Protein AF-A0A9W4KVP6-F1 (afdb_monomer)

Solvent-accessible surface area (backbone atoms only — not comparable to full-atom values): 4955 Å² total; per-residue (Å²): 121,66,66,63,52,55,52,40,53,76,75,34,71,87,30,50,71,46,76,41,68,17,29,67,48,70,37,78,82,52,83,90,54,49,74,40,76,49,76,46,67,38,68,66,49,103,87,48,69,41,50,67,95,51,70,66,76,44,70,50,74,43,70,39,67,74,56,51,54,53,51,53,52,51,51,56,55,60,75,75,107

pLDDT: mean 79.93, std 10.0, range [53.72, 92.0]

Radius of gyration: 17.24 Å; Cα contacts (8 Å, |Δi|>4): 94; chains: 1; bounding box: 37×18×56 Å

Nearest PDB structures (foldseek):
  3t8j-assembly1_A  TM=8.129E-01  e=5.070E-02  Saccharolobus solfataricus P2
  3fz0-assembly1_D  TM=8.504E-01  e=1.285E-01  Trypanosoma brucei
  3fz0-assembly1_B  TM=8.495E-01  e=2.185E-01  Trypanosoma brucei
  3fz0-assembly1_C  TM=8.510E-01  e=2.667E-01  Trypanosoma brucei
  8oia-assembly1_D  TM=6.518E-01  e=5.182E-01  Trichomonas vaginalis

Sequence (81 aa):
MPDAVAMGVVLWDDIVLEDKFCYSYVCTTEEAPCGQVIINDGSKLAISDGFGSNHPNTTSVRPLTIRYSKIVIRIIGKLKS

Structure (mmCIF, N/CA/C/O backbone):
data_AF-A0A9W4KVP6-F1
#
_entry.id   AF-A0A9W4KVP6-F1
#
loop_
_atom_site.group_PDB
_atom_site.id
_atom_site.type_symbol
_atom_site.label_atom_id
_atom_site.label_alt_id
_atom_site.label_comp_id
_atom_site.label_asym_id
_atom_site.label_entity_id
_atom_site.label_seq_id
_atom_site.pdbx_PDB_ins_code
_atom_site.Cartn_x
_atom_site.Cartn_y
_atom_site.Cartn_z
_atom_site.occupancy
_atom_site.B_iso_or_equiv
_atom_site.auth_seq_id
_atom_site.auth_comp_id
_atom_site.auth_asym_id
_atom_site.auth_atom_id
_atom_site.pdbx_PDB_model_num
ATOM 1 N N . MET A 1 1 ? 0.110 5.345 14.641 1.00 72.00 1 MET A N 1
ATOM 2 C CA . MET A 1 1 ? 0.032 3.874 14.748 1.00 72.00 1 MET A CA 1
ATOM 3 C C . MET A 1 1 ? -0.557 3.335 13.449 1.00 72.00 1 MET A C 1
ATOM 5 O O . MET A 1 1 ? -1.775 3.295 13.337 1.00 72.00 1 MET A O 1
ATOM 9 N N . PRO A 1 2 ? 0.282 3.057 12.439 1.00 79.94 2 PRO A N 1
ATOM 10 C CA . PRO A 1 2 ? -0.161 2.592 11.121 1.00 79.94 2 PRO A CA 1
ATOM 11 C C . PRO A 1 2 ? -0.731 1.166 11.162 1.00 79.94 2 PRO A C 1
ATOM 13 O O . PRO A 1 2 ? -1.741 0.904 10.517 1.00 79.94 2 PRO A O 1
ATOM 16 N N . ASP A 1 3 ? -0.174 0.283 11.995 1.00 84.50 3 ASP A N 1
ATOM 17 C CA . ASP A 1 3 ? -0.591 -1.126 12.065 1.00 84.50 3 ASP A CA 1
ATOM 18 C C . ASP A 1 3 ? -2.035 -1.286 12.534 1.00 84.50 3 ASP A C 1
ATOM 20 O O . ASP A 1 3 ? -2.799 -2.075 11.994 1.00 84.50 3 ASP A O 1
ATOM 24 N N . ALA A 1 4 ? -2.458 -0.483 13.509 1.00 82.31 4 ALA A N 1
ATOM 25 C CA . ALA A 1 4 ? -3.837 -0.513 13.975 1.00 82.31 4 ALA A CA 1
ATOM 26 C C . ALA A 1 4 ? -4.823 0.055 12.945 1.00 82.31 4 ALA A C 1
ATOM 28 O O . ALA A 1 4 ? -5.968 -0.387 12.908 1.00 82.31 4 ALA A O 1
ATOM 29 N N . VAL A 1 5 ? -4.390 0.984 12.083 1.00 84.19 5 VAL A N 1
ATOM 30 C CA . VAL A 1 5 ? -5.204 1.435 10.943 1.00 84.19 5 VAL A CA 1
ATOM 31 C C . VAL A 1 5 ? -5.339 0.304 9.925 1.00 84.19 5 VAL A C 1
ATOM 33 O O . VAL A 1 5 ? -6.453 0.03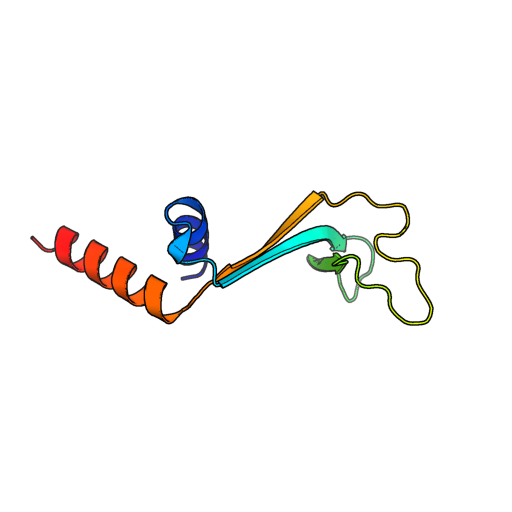6 9.488 1.00 84.19 5 VAL A O 1
ATOM 36 N N . ALA A 1 6 ? -4.247 -0.401 9.608 1.00 85.25 6 ALA A N 1
ATOM 37 C CA . ALA A 1 6 ? -4.271 -1.559 8.712 1.00 85.25 6 ALA A CA 1
ATOM 38 C C . ALA A 1 6 ? -5.174 -2.682 9.251 1.00 85.25 6 ALA A C 1
ATOM 40 O O . ALA A 1 6 ? -6.035 -3.180 8.532 1.00 85.25 6 ALA A O 1
ATOM 41 N N . MET A 1 7 ? -5.066 -3.008 10.542 1.00 87.06 7 MET A N 1
ATOM 42 C CA . MET A 1 7 ? -5.977 -3.944 11.208 1.00 87.06 7 MET A CA 1
ATOM 43 C C . MET A 1 7 ? -7.425 -3.451 11.188 1.00 87.06 7 MET A C 1
ATOM 45 O O . MET A 1 7 ? -8.344 -4.247 11.027 1.00 87.06 7 MET A O 1
ATOM 49 N N . GLY A 1 8 ? -7.640 -2.142 11.326 1.00 84.25 8 GLY A N 1
ATOM 50 C CA . GLY A 1 8 ? -8.965 -1.543 11.237 1.00 84.25 8 GLY A CA 1
ATOM 51 C C . GLY A 1 8 ? -9.609 -1.744 9.866 1.00 84.25 8 GLY A C 1
ATOM 52 O O . GLY A 1 8 ? -10.762 -2.154 9.808 1.00 84.25 8 GLY A O 1
ATOM 53 N N . VAL A 1 9 ? -8.853 -1.523 8.787 1.00 85.75 9 VAL A N 1
ATOM 54 C 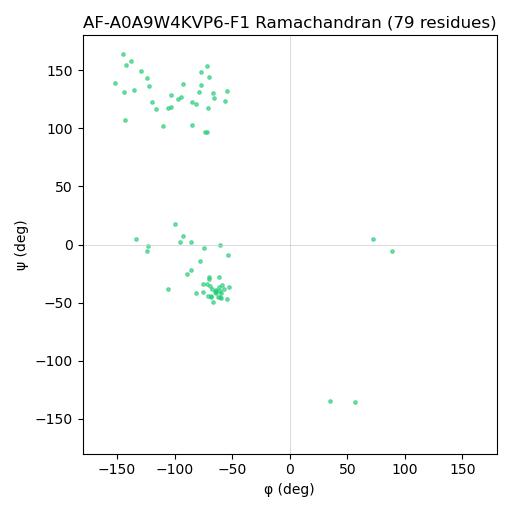CA . VAL A 1 9 ? -9.309 -1.754 7.405 1.00 85.75 9 VAL A CA 1
ATOM 55 C C . VAL A 1 9 ? -9.735 -3.210 7.180 1.00 85.75 9 VAL A C 1
ATOM 57 O O . VAL A 1 9 ? -10.690 -3.447 6.456 1.00 85.75 9 VAL A O 1
ATOM 60 N N . VAL A 1 10 ? -9.073 -4.178 7.821 1.00 85.81 10 VAL A N 1
ATOM 61 C CA . VAL A 1 10 ? -9.428 -5.608 7.713 1.00 85.81 10 VAL A CA 1
ATOM 62 C C . VAL A 1 10 ? -10.681 -5.967 8.520 1.00 85.81 10 VAL A C 1
ATOM 64 O O . VAL A 1 10 ? -11.426 -6.865 8.141 1.00 85.81 10 VAL A O 1
ATOM 67 N N . LEU A 1 11 ? -10.897 -5.314 9.663 1.00 86.56 11 LEU A N 1
ATOM 68 C CA . LEU A 1 11 ? -11.970 -5.662 10.600 1.00 86.56 11 LEU A CA 1
ATOM 69 C C . LEU A 1 11 ? -13.292 -4.938 10.319 1.00 86.56 11 LEU A C 1
ATOM 71 O O . LEU A 1 11 ? -14.346 -5.422 10.737 1.00 86.56 11 LEU A O 1
ATOM 75 N N . TRP A 1 12 ? -13.238 -3.769 9.681 1.00 85.81 12 TRP A N 1
ATOM 76 C CA . TRP A 1 12 ? -14.386 -2.884 9.514 1.00 85.81 12 TRP A CA 1
ATOM 77 C C . TRP A 1 12 ? -14.365 -2.190 8.147 1.00 85.81 12 TRP A C 1
ATOM 79 O O . TRP A 1 12 ? -13.619 -1.230 7.932 1.00 85.81 12 TRP A O 1
ATOM 89 N N . ASP A 1 13 ? -15.257 -2.623 7.255 1.00 82.06 13 ASP A N 1
ATOM 90 C CA . ASP A 1 13 ? -15.388 -2.069 5.899 1.00 82.06 13 ASP A CA 1
ATOM 91 C C . ASP A 1 13 ? -15.768 -0.575 5.898 1.00 82.06 13 ASP A C 1
ATOM 93 O O . ASP A 1 13 ? -15.394 0.174 5.000 1.00 82.06 13 ASP A O 1
ATOM 97 N N . ASP A 1 14 ? -16.462 -0.093 6.938 1.00 83.44 14 ASP A N 1
ATOM 98 C CA . ASP A 1 14 ? -16.921 1.300 7.054 1.00 83.44 14 ASP A CA 1
ATOM 99 C C . ASP A 1 14 ? -15.804 2.311 7.381 1.00 83.44 14 ASP A C 1
ATOM 101 O O . ASP A 1 14 ? -16.054 3.523 7.468 1.00 83.44 14 ASP A O 1
ATOM 105 N N . ILE A 1 15 ? -14.575 1.825 7.574 1.00 85.56 15 ILE A N 1
ATOM 106 C CA . ILE A 1 15 ? -13.377 2.653 7.728 1.00 85.56 15 ILE A CA 1
ATOM 107 C C . ILE A 1 15 ? -12.780 3.011 6.363 1.00 85.56 15 ILE A C 1
ATOM 109 O O . ILE A 1 15 ? -12.067 4.010 6.273 1.00 85.56 15 ILE A O 1
ATOM 113 N N . VAL A 1 16 ? -13.060 2.259 5.299 1.00 86.69 16 VAL A N 1
ATOM 114 C CA . VAL A 1 16 ? -12.509 2.524 3.963 1.00 86.69 16 VAL A CA 1
ATOM 115 C C . VAL A 1 16 ? -13.330 3.622 3.282 1.00 86.69 16 VAL A C 1
ATOM 117 O O . VAL A 1 16 ? -14.540 3.501 3.121 1.00 86.69 16 VAL A O 1
ATOM 120 N N . LEU A 1 17 ? -12.681 4.732 2.914 1.00 87.81 17 LEU A N 1
ATOM 121 C CA . LEU A 1 17 ? -13.317 5.808 2.143 1.00 87.81 17 LEU A CA 1
ATOM 122 C C . LEU A 1 17 ? -13.346 5.466 0.650 1.00 87.81 17 LEU A C 1
ATOM 124 O O . LEU A 1 17 ? -14.320 5.746 -0.040 1.00 87.81 17 LEU A O 1
ATOM 128 N N . GLU A 1 18 ? -12.236 4.919 0.167 1.00 87.50 18 GLU A N 1
ATOM 129 C CA . GLU A 1 18 ? -11.999 4.581 -1.229 1.00 87.50 18 GLU A CA 1
ATOM 130 C C . GLU A 1 18 ? -11.018 3.412 -1.276 1.00 87.50 18 GLU A C 1
ATOM 132 O O . GLU A 1 18 ? -10.028 3.395 -0.533 1.00 87.50 18 GLU A O 1
ATOM 137 N N . ASP A 1 19 ? -11.275 2.464 -2.162 1.00 90.12 19 ASP A N 1
ATOM 138 C CA . ASP A 1 19 ? -10.352 1.409 -2.532 1.00 90.12 19 ASP A CA 1
ATOM 139 C C . ASP A 1 19 ? -10.218 1.324 -4.055 1.00 90.12 19 ASP A C 1
ATOM 141 O O . ASP A 1 19 ? -11.125 1.669 -4.815 1.00 90.12 19 ASP A O 1
ATOM 145 N N . LYS A 1 20 ? -9.040 0.910 -4.518 1.00 88.81 20 LYS A N 1
ATOM 146 C CA . LYS A 1 20 ? -8.752 0.786 -5.945 1.00 88.81 20 LYS A CA 1
ATOM 147 C C . LYS A 1 20 ? -7.865 -0.417 -6.202 1.00 88.81 20 LYS A C 1
ATOM 149 O O . LYS A 1 20 ? -6.828 -0.575 -5.562 1.00 88.81 20 LYS A O 1
ATOM 154 N N . PHE A 1 21 ? -8.243 -1.241 -7.175 1.00 89.69 21 PHE A N 1
ATOM 155 C CA . PHE A 1 21 ? -7.364 -2.290 -7.682 1.00 89.69 21 PHE A CA 1
ATOM 156 C C . PHE A 1 21 ? -6.170 -1.654 -8.385 1.00 89.69 21 PHE A C 1
ATOM 158 O O . PHE A 1 21 ? -6.333 -0.750 -9.204 1.00 89.69 21 PHE A O 1
ATOM 165 N N . CYS A 1 22 ? -4.967 -2.091 -8.036 1.00 88.69 22 CYS A N 1
ATOM 166 C CA . CYS A 1 22 ? -3.721 -1.543 -8.550 1.00 88.69 22 CYS A CA 1
ATOM 167 C C . CYS A 1 22 ? -2.738 -2.666 -8.881 1.00 88.69 22 CYS A C 1
ATOM 169 O O . CYS A 1 22 ? -2.792 -3.762 -8.319 1.00 88.69 22 CYS A O 1
ATOM 171 N N . TYR A 1 23 ? -1.780 -2.365 -9.747 1.00 89.31 23 TYR A N 1
ATOM 172 C CA . TYR A 1 23 ? -0.537 -3.110 -9.820 1.00 89.31 23 TYR A CA 1
ATOM 173 C C . TYR A 1 23 ? 0.501 -2.394 -8.961 1.00 89.31 23 TYR A C 1
ATOM 175 O O . TYR A 1 23 ? 0.730 -1.196 -9.125 1.00 89.31 23 TYR A O 1
ATOM 183 N N . SER A 1 24 ? 1.120 -3.120 -8.040 1.00 89.50 24 SER A N 1
ATOM 184 C CA . SER A 1 24 ? 2.196 -2.606 -7.199 1.00 89.50 24 SER A CA 1
ATOM 185 C C . SER A 1 24 ? 3.447 -3.455 -7.329 1.00 89.50 24 SER A C 1
ATOM 187 O O . SER A 1 24 ? 3.370 -4.682 -7.437 1.00 89.50 24 SER A O 1
ATOM 189 N N . TYR A 1 25 ? 4.600 -2.799 -7.285 1.00 90.19 25 TYR A N 1
ATOM 190 C CA . TYR A 1 25 ? 5.887 -3.466 -7.152 1.00 90.19 25 TYR A CA 1
ATOM 191 C C . TYR A 1 25 ? 6.817 -2.653 -6.256 1.00 90.19 25 TYR A C 1
ATOM 193 O O . TYR A 1 25 ? 6.671 -1.437 -6.119 1.00 90.19 25 TYR A O 1
ATOM 201 N N . VAL A 1 26 ? 7.768 -3.337 -5.627 1.00 92.00 26 VAL A N 1
ATOM 202 C CA . VAL A 1 26 ? 8.817 -2.699 -4.830 1.00 92.00 26 VAL A CA 1
ATOM 203 C C . VAL A 1 26 ? 10.053 -2.570 -5.702 1.00 92.00 26 VAL A C 1
ATOM 205 O O . VAL A 1 26 ? 10.519 -3.558 -6.268 1.00 92.00 26 VAL A O 1
ATOM 208 N N . CYS A 1 27 ? 10.575 -1.357 -5.820 1.00 89.19 27 CYS A N 1
ATOM 209 C CA . CYS A 1 27 ? 11.831 -1.104 -6.503 1.00 89.19 27 CYS A CA 1
ATOM 210 C C . CYS A 1 27 ? 12.989 -1.647 -5.657 1.00 89.19 27 CYS A C 1
ATOM 212 O O . CYS A 1 27 ? 13.202 -1.192 -4.537 1.00 89.19 27 CYS A O 1
ATOM 214 N N . THR A 1 28 ? 13.741 -2.616 -6.175 1.00 90.62 28 THR A N 1
ATOM 215 C CA . THR A 1 28 ? 14.908 -3.203 -5.484 1.00 90.62 28 THR A CA 1
ATOM 216 C C . THR A 1 28 ? 16.198 -3.101 -6.295 1.00 90.62 28 THR A C 1
ATOM 218 O O . THR A 1 28 ? 17.235 -3.586 -5.854 1.00 90.62 28 THR A O 1
ATOM 221 N N . THR A 1 29 ? 16.128 -2.539 -7.501 1.00 86.19 29 THR A N 1
ATOM 222 C CA . THR A 1 29 ? 17.184 -2.600 -8.519 1.00 86.19 29 THR A CA 1
ATOM 223 C C . THR A 1 29 ? 17.943 -1.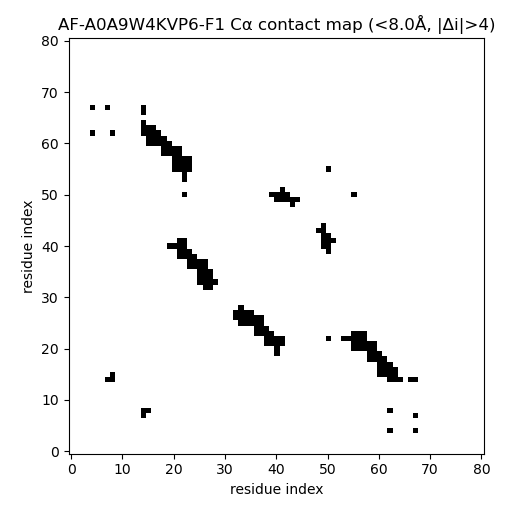286 -8.672 1.00 86.19 29 THR A C 1
ATOM 225 O O . THR A 1 29 ? 19.156 -1.296 -8.857 1.00 86.19 29 THR A O 1
ATOM 228 N N . GLU A 1 30 ? 17.253 -0.155 -8.577 1.00 86.88 30 GLU A N 1
ATOM 229 C CA . GLU A 1 30 ? 17.813 1.180 -8.740 1.00 86.88 30 GLU A CA 1
ATOM 230 C C . GLU A 1 30 ? 18.236 1.764 -7.385 1.00 86.88 30 GLU A C 1
ATOM 232 O O . GLU A 1 30 ? 17.504 1.666 -6.404 1.00 86.88 30 GLU A O 1
ATOM 237 N N . GLU A 1 31 ? 19.398 2.421 -7.328 1.00 80.12 31 GLU A N 1
ATOM 238 C CA . GLU A 1 31 ? 19.980 2.931 -6.075 1.00 80.12 31 GLU A CA 1
ATOM 239 C C . GLU A 1 31 ? 19.131 4.041 -5.426 1.00 80.12 31 GLU A C 1
ATOM 241 O O . GLU A 1 31 ? 18.929 4.040 -4.215 1.00 80.12 31 GLU A O 1
ATOM 246 N N . ALA A 1 32 ? 18.580 4.963 -6.225 1.00 79.88 32 ALA A N 1
ATOM 247 C CA . ALA A 1 32 ? 17.840 6.115 -5.704 1.00 79.88 32 ALA A CA 1
ATOM 248 C C . ALA A 1 32 ? 16.418 5.792 -5.180 1.00 79.88 32 ALA A C 1
ATOM 250 O O . ALA A 1 32 ? 16.062 6.328 -4.131 1.00 79.88 32 ALA A O 1
ATOM 251 N N . PRO A 1 33 ? 15.598 4.937 -5.833 1.00 84.38 33 PRO A N 1
ATOM 252 C CA . PRO A 1 33 ? 14.294 4.520 -5.319 1.00 84.38 33 PRO A CA 1
ATOM 253 C C . PRO A 1 33 ? 14.301 3.133 -4.648 1.00 84.38 33 PRO A C 1
ATOM 255 O O . PRO A 1 33 ? 13.237 2.534 -4.491 1.00 84.38 33 PRO A O 1
ATOM 258 N N . CYS A 1 34 ? 15.459 2.589 -4.252 1.00 87.06 34 CYS A N 1
ATOM 259 C CA . CYS A 1 34 ? 15.517 1.285 -3.586 1.00 87.06 34 CYS A CA 1
ATOM 260 C C . CYS A 1 34 ? 14.634 1.263 -2.322 1.00 87.06 34 CYS A C 1
ATOM 262 O O . CYS A 1 34 ? 14.777 2.093 -1.425 1.00 87.06 34 CYS A O 1
ATOM 264 N N . GLY A 1 35 ? 13.700 0.314 -2.260 1.00 88.94 35 GLY A N 1
ATOM 265 C CA . GLY A 1 35 ? 12.706 0.169 -1.196 1.00 88.94 35 GLY A CA 1
ATOM 266 C C . GLY A 1 35 ? 11.402 0.945 -1.416 1.00 88.94 35 GLY A C 1
ATOM 267 O O . GLY A 1 35 ? 10.464 0.780 -0.635 1.00 88.94 35 GLY A O 1
ATOM 268 N N . GLN A 1 36 ? 11.293 1.760 -2.468 1.00 90.19 36 GLN A N 1
ATOM 269 C CA . GLN A 1 36 ? 10.062 2.484 -2.779 1.00 90.19 36 GLN A CA 1
ATOM 270 C C . GLN A 1 36 ? 9.016 1.559 -3.417 1.00 90.19 36 GLN A C 1
ATOM 272 O O . GLN A 1 36 ? 9.314 0.771 -4.315 1.00 90.19 36 GLN A O 1
ATOM 277 N N . VAL A 1 37 ? 7.760 1.696 -2.982 1.00 90.38 37 VAL A N 1
ATOM 278 C CA . VAL A 1 37 ? 6.610 1.044 -3.620 1.00 90.38 37 VAL A CA 1
ATOM 279 C C . VAL A 1 37 ? 6.125 1.916 -4.774 1.00 90.38 37 VAL A C 1
ATOM 281 O O . VAL A 1 37 ? 5.771 3.080 -4.577 1.00 90.38 37 VAL A O 1
ATOM 284 N N . ILE A 1 38 ? 6.090 1.347 -5.973 1.00 88.94 38 ILE A N 1
ATOM 285 C CA . ILE A 1 38 ? 5.566 1.985 -7.179 1.00 88.94 38 ILE A CA 1
ATOM 286 C C . ILE A 1 38 ? 4.188 1.392 -7.457 1.00 88.94 38 ILE A C 1
ATOM 288 O O . ILE A 1 38 ? 4.012 0.174 -7.469 1.00 88.94 38 ILE A O 1
ATOM 292 N N . ILE A 1 39 ? 3.199 2.268 -7.641 1.00 88.19 39 ILE A N 1
ATOM 293 C CA . ILE A 1 39 ? 1.789 1.906 -7.793 1.00 88.19 39 ILE A CA 1
ATOM 294 C C . ILE A 1 39 ? 1.309 2.400 -9.156 1.00 88.19 39 ILE A C 1
ATOM 296 O O . ILE A 1 39 ? 1.376 3.593 -9.445 1.00 88.19 39 ILE A O 1
ATOM 300 N N . ASN A 1 40 ? 0.803 1.481 -9.974 1.00 87.44 40 ASN A N 1
ATOM 301 C CA . ASN A 1 40 ? 0.052 1.773 -11.186 1.00 87.44 40 ASN A CA 1
ATOM 302 C C . ASN A 1 40 ? -1.426 1.476 -10.914 1.00 87.44 40 ASN A C 1
ATOM 304 O O . ASN A 1 40 ? -1.805 0.340 -10.630 1.00 87.44 40 ASN A O 1
ATOM 308 N N . ASP A 1 41 ? -2.258 2.504 -10.988 1.00 84.12 41 ASP A N 1
ATOM 309 C CA . ASP A 1 41 ? -3.693 2.445 -10.724 1.00 84.12 41 ASP A CA 1
ATOM 310 C C . ASP A 1 41 ? -4.526 2.188 -11.998 1.00 84.12 41 ASP A C 1
ATOM 312 O O . ASP A 1 41 ? -5.754 2.284 -11.973 1.00 84.12 41 ASP A O 1
ATOM 316 N N . GLY A 1 42 ? -3.861 1.906 -13.122 1.00 77.25 42 GLY A N 1
ATOM 317 C CA . GLY A 1 42 ? -4.475 1.625 -14.415 1.00 77.25 42 GLY A CA 1
ATOM 318 C C . GLY A 1 42 ? -5.089 2.836 -15.106 1.00 77.25 42 GLY A C 1
ATOM 319 O O . GLY A 1 42 ? -5.714 2.678 -16.158 1.00 77.25 42 GLY A O 1
ATOM 320 N N . SER A 1 43 ? -4.935 4.037 -14.546 1.00 77.38 43 SER A N 1
ATOM 321 C CA . SER A 1 43 ? -5.450 5.259 -15.152 1.00 77.38 43 SER A CA 1
ATOM 322 C C . SER A 1 43 ? -4.718 5.530 -16.466 1.00 77.38 43 SER A C 1
ATOM 324 O O . SER A 1 43 ? -3.489 5.576 -16.522 1.00 77.38 43 SER A O 1
ATOM 326 N N . LYS A 1 44 ? -5.479 5.711 -17.551 1.00 67.88 44 LYS A N 1
ATOM 327 C CA . LYS A 1 44 ? -4.917 5.991 -18.874 1.00 67.88 44 LYS A CA 1
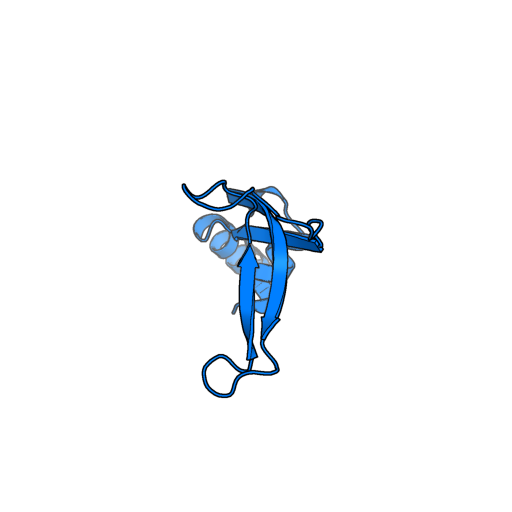ATOM 328 C C . LYS A 1 44 ? -4.354 7.414 -18.897 1.00 67.88 44 LYS A C 1
ATOM 330 O O . LYS A 1 44 ? -5.092 8.378 -19.081 1.00 67.88 44 LYS A O 1
ATOM 335 N N . LEU A 1 45 ? -3.048 7.551 -18.681 1.00 63.12 45 LEU A N 1
ATOM 336 C CA . LEU A 1 45 ? -2.334 8.797 -18.961 1.00 63.12 45 LEU A CA 1
ATOM 337 C C . LEU A 1 45 ? -2.225 8.976 -20.479 1.00 63.12 45 LEU A C 1
ATOM 339 O O . LEU A 1 45 ? -2.225 7.998 -21.222 1.00 63.12 45 LEU A O 1
ATOM 343 N N . ALA A 1 46 ? -2.112 10.222 -20.944 1.00 57.16 46 ALA A N 1
ATOM 344 C CA . ALA A 1 46 ? -2.202 10.614 -22.358 1.00 57.16 46 ALA A CA 1
ATOM 345 C C . ALA A 1 46 ? -1.260 9.872 -23.341 1.00 57.16 46 ALA A C 1
ATOM 347 O O . ALA A 1 46 ? -1.406 10.036 -24.548 1.00 57.16 46 ALA A O 1
ATOM 348 N N . ILE A 1 47 ? -0.307 9.071 -22.847 1.00 55.09 47 ILE A N 1
ATOM 349 C CA . ILE A 1 47 ? 0.722 8.374 -23.633 1.00 55.09 47 ILE A CA 1
ATOM 350 C C . ILE A 1 47 ? 0.892 6.888 -23.236 1.00 55.09 47 ILE A C 1
ATOM 352 O O . ILE A 1 47 ? 1.795 6.232 -23.744 1.00 55.09 47 ILE A O 1
ATOM 356 N N . SER A 1 48 ? 0.066 6.340 -22.333 1.00 53.72 48 SER A N 1
ATOM 357 C CA . SER A 1 48 ? 0.218 4.960 -21.833 1.00 53.72 48 SER A CA 1
ATOM 358 C C . SER A 1 48 ? -1.118 4.222 -21.781 1.00 53.72 48 SER A C 1
ATOM 360 O O . SER A 1 48 ? -2.102 4.751 -21.264 1.00 53.72 48 SER A O 1
ATOM 362 N N . ASP A 1 49 ? -1.159 2.988 -22.284 1.00 57.03 49 ASP A N 1
ATOM 363 C CA . ASP A 1 49 ? -2.316 2.098 -22.161 1.00 57.03 49 ASP A CA 1
ATOM 364 C C . ASP A 1 49 ? -2.426 1.555 -20.731 1.00 57.03 49 ASP A C 1
ATOM 366 O O . ASP A 1 49 ?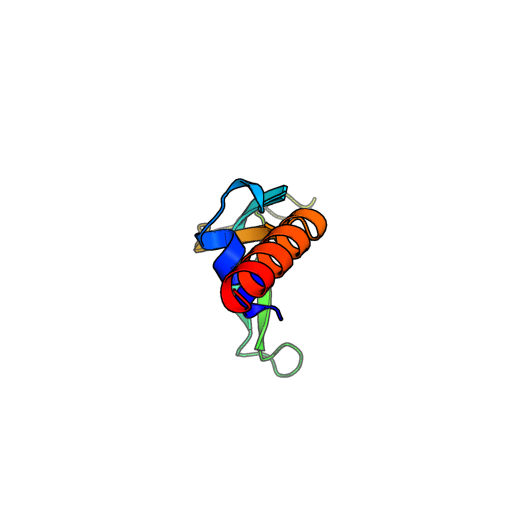 -1.782 0.569 -20.401 1.00 57.03 49 ASP A O 1
ATOM 370 N N . GLY A 1 50 ? -3.259 2.186 -19.891 1.00 62.66 50 GLY A N 1
ATOM 371 C CA . GLY A 1 50 ? -3.736 1.670 -18.595 1.00 62.66 50 GLY A CA 1
ATOM 372 C C . GLY A 1 50 ? -2.735 0.817 -17.796 1.00 62.66 50 GLY A C 1
ATOM 373 O O . GLY A 1 50 ? -1.564 1.159 -17.673 1.00 62.66 50 GLY A O 1
ATOM 374 N N . PHE A 1 51 ? -3.181 -0.316 -17.247 1.00 60.66 51 PHE A N 1
ATOM 375 C CA . PHE A 1 51 ? -2.338 -1.270 -16.502 1.00 60.66 51 PHE A CA 1
ATOM 376 C C . PHE A 1 51 ? -1.169 -1.888 -17.314 1.00 60.66 51 PHE A C 1
ATOM 378 O O . PHE A 1 51 ? -0.395 -2.685 -16.778 1.00 60.66 51 PHE A O 1
ATOM 385 N N . GLY A 1 52 ? -1.003 -1.536 -18.593 1.00 67.25 52 GLY A N 1
ATOM 386 C CA . GLY A 1 52 ? -0.052 -2.167 -19.502 1.00 67.25 52 GLY A CA 1
ATOM 387 C C . GLY A 1 52 ? -0.297 -3.675 -19.604 1.00 67.25 52 GLY A C 1
ATOM 388 O O . GLY A 1 52 ? -1.436 -4.127 -19.696 1.00 67.25 52 GLY A O 1
ATOM 389 N N . SER A 1 53 ? 0.784 -4.457 -19.548 1.00 68.81 53 SER A N 1
ATOM 390 C CA . SER A 1 53 ? 0.779 -5.928 -19.500 1.00 68.81 53 SER A CA 1
ATOM 391 C C . SER A 1 53 ? 0.635 -6.513 -18.087 1.00 68.81 53 SER A C 1
ATOM 393 O O . SER A 1 53 ? 0.706 -7.730 -17.924 1.00 68.81 53 SER A O 1
ATOM 395 N N . ASN A 1 54 ? 0.493 -5.678 -17.054 1.00 77.50 54 ASN A N 1
ATOM 396 C CA . ASN A 1 54 ? 0.556 -6.115 -15.662 1.00 77.50 54 ASN A CA 1
ATOM 397 C C . ASN A 1 54 ? -0.843 -6.196 -15.051 1.00 77.50 54 ASN A C 1
ATOM 399 O O . ASN A 1 54 ? -1.538 -5.194 -14.923 1.00 77.50 54 ASN A O 1
ATOM 403 N N . HIS A 1 55 ? -1.255 -7.389 -14.627 1.00 81.81 55 HIS A N 1
ATOM 404 C CA . HIS A 1 55 ? -2.533 -7.556 -13.938 1.00 81.81 55 HIS A CA 1
ATOM 405 C C . HIS A 1 55 ? -2.501 -6.938 -12.529 1.00 81.81 55 HIS A C 1
ATOM 407 O O . HIS A 1 55 ? -1.469 -7.028 -11.858 1.00 81.81 55 HIS A O 1
ATOM 413 N N . PRO A 1 56 ? -3.615 -6.348 -12.049 1.00 86.31 56 PRO A N 1
ATOM 414 C CA . PRO A 1 56 ? -3.709 -5.857 -10.678 1.00 86.31 56 PRO A CA 1
ATOM 415 C C . PRO A 1 56 ? -3.369 -6.966 -9.677 1.00 86.31 56 PRO A C 1
ATOM 417 O O . PRO A 1 56 ? -3.879 -8.080 -9.787 1.00 86.31 56 PRO A O 1
ATOM 420 N N . ASN A 1 57 ? -2.508 -6.660 -8.709 1.00 90.81 57 ASN A N 1
ATOM 421 C CA . ASN A 1 57 ? -2.041 -7.606 -7.690 1.00 90.81 57 ASN A CA 1
ATOM 422 C C . ASN A 1 57 ? -2.298 -7.125 -6.257 1.00 90.81 57 ASN A C 1
ATOM 424 O O . ASN A 1 57 ? -2.022 -7.852 -5.306 1.00 90.81 57 ASN A O 1
ATOM 428 N N . THR A 1 58 ? -2.793 -5.900 -6.097 1.00 91.25 58 THR A N 1
ATOM 429 C CA . THR A 1 58 ? -3.042 -5.286 -4.799 1.00 91.25 58 THR A CA 1
ATOM 430 C C . THR A 1 58 ? -4.281 -4.404 -4.851 1.00 91.25 58 THR A C 1
ATOM 432 O O . THR A 1 58 ? -4.729 -3.992 -5.925 1.00 91.25 58 THR A O 1
ATOM 435 N N . THR A 1 59 ? -4.789 -4.062 -3.674 1.00 91.38 59 THR A N 1
ATOM 436 C CA . THR A 1 59 ? -5.824 -3.048 -3.499 1.00 91.38 59 THR A CA 1
ATOM 437 C C . THR A 1 59 ? -5.239 -1.908 -2.678 1.00 91.38 59 THR A C 1
ATOM 439 O O . THR A 1 59 ? -4.842 -2.096 -1.528 1.00 91.38 59 THR A O 1
ATOM 442 N N . SER A 1 60 ? -5.161 -0.717 -3.269 1.00 89.00 60 SER A N 1
ATOM 443 C CA . SER A 1 60 ? -4.814 0.503 -2.543 1.00 89.00 60 SER A CA 1
ATOM 444 C C . SER A 1 60 ? -6.042 1.000 -1.791 1.00 89.00 60 SER A C 1
ATOM 446 O O . SER A 1 60 ? -7.119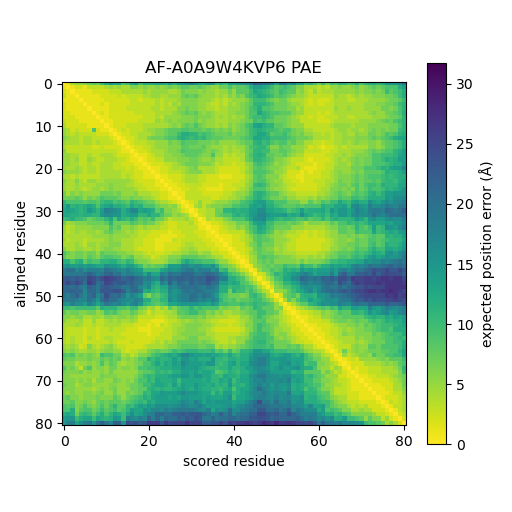 1.087 -2.374 1.00 89.00 60 SER A O 1
ATOM 4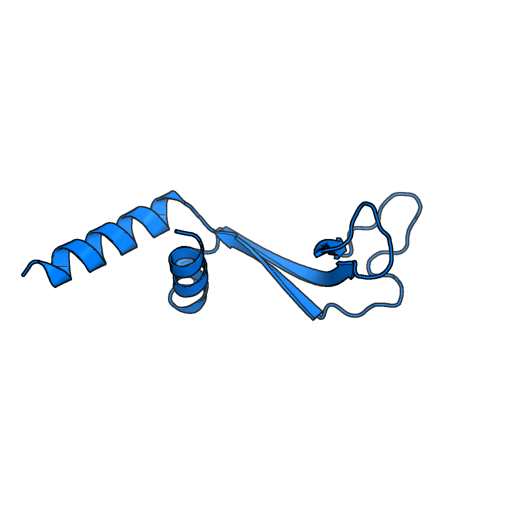48 N N . VAL A 1 61 ? -5.885 1.319 -0.507 1.00 89.75 61 VAL A N 1
ATOM 449 C CA . VAL A 1 61 ? -6.981 1.732 0.378 1.00 89.75 61 VAL A CA 1
ATOM 450 C C . VAL A 1 61 ? -6.712 3.111 0.968 1.00 89.75 61 VAL A C 1
ATOM 452 O O . VAL A 1 61 ? -5.611 3.405 1.442 1.00 89.75 61 VAL A O 1
ATOM 455 N N . ARG A 1 62 ? -7.742 3.957 0.989 1.00 87.81 62 ARG A N 1
ATOM 456 C CA . ARG A 1 62 ? -7.737 5.257 1.662 1.00 87.81 62 ARG A CA 1
ATOM 457 C C . ARG A 1 62 ? -8.657 5.190 2.887 1.00 87.81 62 ARG A C 1
ATOM 459 O O . ARG A 1 62 ? -9.876 5.263 2.736 1.00 87.81 62 ARG A O 1
ATOM 466 N N . PRO A 1 63 ? -8.115 5.060 4.109 1.00 81.44 63 PRO A N 1
ATOM 467 C CA . PRO A 1 63 ? -8.935 4.984 5.313 1.00 81.44 63 PRO A CA 1
ATOM 468 C C . PRO A 1 63 ? -9.473 6.359 5.743 1.00 81.44 63 PRO A C 1
ATOM 470 O O . PRO A 1 63 ? -8.812 7.390 5.601 1.00 81.44 63 PRO A O 1
ATOM 473 N N . LEU A 1 64 ? -10.663 6.373 6.341 1.00 79.94 64 LEU A N 1
ATOM 474 C CA . LEU A 1 64 ? -11.306 7.541 6.933 1.00 79.94 64 LEU A CA 1
ATOM 475 C C . LEU A 1 64 ? -10.811 7.763 8.372 1.00 79.94 64 LEU A C 1
ATOM 477 O O . LEU A 1 64 ? -11.272 7.134 9.331 1.00 79.94 64 LEU A O 1
ATOM 481 N N . THR A 1 65 ? -9.915 8.737 8.540 1.00 72.25 65 THR A N 1
ATOM 482 C CA . THR A 1 65 ? -9.230 9.050 9.809 1.00 72.25 65 THR A CA 1
ATOM 483 C C . THR A 1 65 ? -10.176 9.269 10.999 1.00 72.25 65 THR A C 1
ATOM 485 O O . THR A 1 65 ? -9.876 8.863 12.119 1.00 72.25 65 THR A O 1
ATOM 488 N N . ILE A 1 66 ? -11.347 9.881 10.784 1.00 72.81 66 ILE A N 1
ATOM 489 C CA . ILE A 1 66 ? -12.277 10.240 11.872 1.00 72.81 66 ILE A CA 1
ATOM 490 C C . ILE A 1 66 ? -12.971 9.002 12.479 1.00 72.81 66 ILE A C 1
ATOM 492 O O . ILE A 1 66 ? -13.230 8.973 13.685 1.00 72.81 66 ILE A O 1
ATOM 496 N N . ARG A 1 67 ? -13.269 7.968 11.677 1.00 69.50 67 ARG A N 1
ATOM 497 C CA . ARG A 1 67 ? -13.896 6.713 12.147 1.00 69.50 67 ARG A CA 1
ATOM 498 C C . ARG A 1 67 ? -12.916 5.883 12.970 1.00 69.50 67 ARG A C 1
ATOM 500 O O . ARG A 1 67 ? -13.266 5.429 14.059 1.00 69.50 67 ARG A O 1
ATOM 507 N N . TYR A 1 68 ? -11.683 5.764 12.483 1.00 70.56 68 TYR A N 1
AT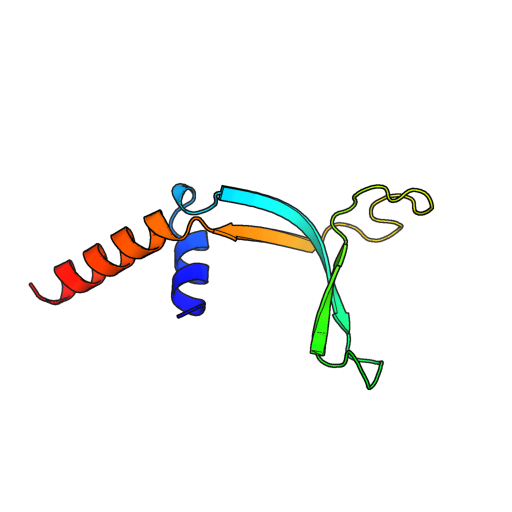OM 508 C CA . TYR A 1 68 ? -10.613 5.038 13.159 1.00 70.56 68 TYR A CA 1
ATOM 509 C C . TYR A 1 68 ? -10.390 5.546 14.593 1.00 70.56 68 TYR A C 1
ATOM 511 O O . TYR A 1 68 ? -10.387 4.757 15.538 1.00 70.56 68 TYR A O 1
ATOM 519 N N . SER A 1 69 ? -10.319 6.867 14.787 1.00 72.81 69 SER A N 1
ATOM 520 C CA . SER A 1 69 ? -10.150 7.467 16.117 1.00 72.81 69 SER A CA 1
ATOM 521 C C . SER A 1 69 ? -11.258 7.061 17.096 1.00 72.81 69 SER A C 1
ATOM 523 O O . SER A 1 69 ? -10.980 6.778 18.260 1.00 72.81 69 SER A O 1
ATOM 525 N N . LYS A 1 70 ? -12.513 6.963 16.635 1.00 73.81 70 LYS A N 1
ATOM 526 C CA . LYS A 1 70 ? -13.641 6.531 17.481 1.00 73.81 70 LYS A CA 1
ATOM 527 C C . LYS A 1 70 ? -13.521 5.066 17.898 1.00 73.81 70 LYS A C 1
ATOM 529 O O . LYS A 1 70 ? -13.848 4.730 19.035 1.00 73.81 70 LYS A O 1
ATOM 534 N N . ILE A 1 71 ? -13.045 4.206 17.002 1.00 73.44 71 ILE A N 1
ATOM 535 C CA . ILE A 1 71 ? -12.852 2.779 17.278 1.00 73.44 71 ILE A CA 1
ATOM 536 C C . ILE A 1 71 ? -11.718 2.576 18.279 1.00 73.44 71 ILE A C 1
ATOM 538 O O . ILE A 1 71 ? -11.904 1.870 19.269 1.00 73.44 71 ILE A O 1
ATOM 542 N N . VAL A 1 72 ? -10.589 3.263 18.095 1.00 74.62 72 VAL A N 1
ATOM 543 C CA . VAL A 1 72 ? -9.464 3.212 19.039 1.00 74.62 72 VAL A CA 1
ATOM 544 C C . VAL A 1 72 ? -9.892 3.681 20.430 1.00 74.62 72 VAL A C 1
ATOM 546 O O . VAL A 1 72 ? -9.634 2.989 21.412 1.00 74.62 72 VAL A O 1
ATOM 549 N N . ILE A 1 73 ? -10.618 4.801 20.528 1.00 77.31 73 ILE A N 1
ATOM 550 C CA . ILE A 1 73 ? -11.152 5.296 21.809 1.00 77.31 73 ILE A CA 1
ATOM 551 C C . ILE A 1 73 ? -12.093 4.265 22.448 1.00 77.31 73 ILE A C 1
ATOM 553 O O . ILE A 1 73 ? -12.009 4.025 23.651 1.00 77.31 73 ILE A O 1
ATOM 557 N N . ARG A 1 74 ? -12.959 3.613 21.661 1.00 74.75 74 ARG A N 1
ATOM 558 C CA . ARG A 1 74 ? -13.881 2.577 22.155 1.00 74.75 74 ARG A CA 1
ATOM 559 C C . ARG A 1 74 ? -13.146 1.345 22.687 1.00 74.75 74 ARG A C 1
ATOM 561 O O . ARG A 1 74 ? -13.548 0.811 23.719 1.00 74.75 74 ARG A O 1
ATOM 568 N N . ILE A 1 75 ? -12.093 0.895 22.005 1.00 75.44 75 ILE A N 1
ATOM 569 C CA . ILE A 1 75 ? -11.278 -0.253 22.431 1.00 75.44 75 ILE A CA 1
ATOM 570 C C . ILE A 1 75 ? -10.529 0.087 23.721 1.00 75.44 75 ILE A C 1
ATOM 572 O O . ILE A 1 75 ? -10.629 -0.654 24.695 1.00 75.44 75 ILE A O 1
ATOM 576 N N . ILE A 1 76 ? -9.855 1.240 23.769 1.00 76.12 76 ILE A N 1
ATOM 577 C CA . ILE A 1 76 ? -9.143 1.699 24.971 1.00 76.12 76 ILE A CA 1
ATOM 578 C C . ILE A 1 76 ? -10.115 1.877 26.146 1.00 76.12 76 ILE A C 1
ATOM 580 O O . ILE A 1 76 ? -9.787 1.508 27.269 1.00 76.12 76 ILE A O 1
ATOM 584 N N . GLY A 1 77 ? -11.316 2.408 25.898 1.00 74.50 77 GLY A N 1
ATOM 585 C CA . GLY A 1 77 ? -12.353 2.569 26.918 1.00 74.50 77 GLY A CA 1
ATOM 586 C C . GLY A 1 77 ? -12.856 1.240 27.486 1.00 74.50 77 GLY A C 1
ATOM 587 O O . GLY A 1 77 ? -13.049 1.139 28.692 1.00 74.50 77 GLY A O 1
ATOM 588 N N . LYS A 1 78 ? -13.010 0.204 26.650 1.00 71.44 78 LYS A N 1
ATOM 589 C CA . LYS A 1 78 ? -13.391 -1.146 27.103 1.00 71.44 78 LYS A CA 1
ATOM 590 C C . LYS A 1 78 ? -12.292 -1.867 27.883 1.00 71.44 78 LYS A C 1
ATOM 592 O O . LYS A 1 78 ? -12.618 -2.680 28.729 1.00 71.44 78 LYS A O 1
ATOM 597 N N . LEU A 1 79 ? -11.021 -1.589 27.595 1.00 69.81 79 LEU A N 1
ATOM 598 C CA . LEU A 1 79 ? -9.881 -2.208 28.284 1.00 69.81 79 LEU A CA 1
ATOM 599 C C . LEU A 1 79 ? -9.598 -1.599 29.666 1.00 69.81 79 LEU A C 1
ATOM 601 O O . LEU A 1 79 ? -8.821 -2.162 30.429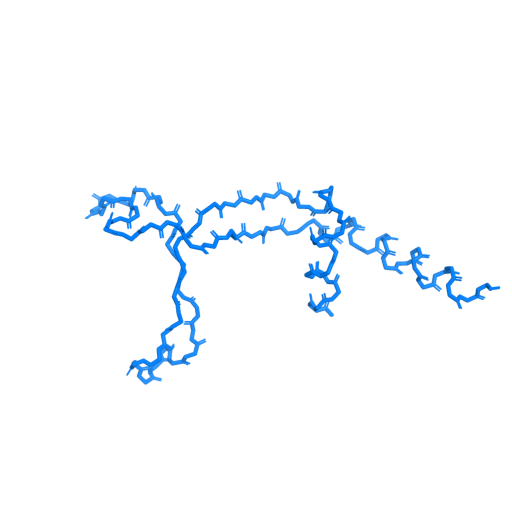 1.00 69.81 79 LEU A O 1
ATOM 605 N N . LYS A 1 80 ? -10.181 -0.434 29.973 1.00 66.56 80 LYS A N 1
ATOM 606 C CA . LYS A 1 80 ? -10.059 0.244 31.275 1.00 66.56 80 LYS A CA 1
ATOM 607 C C . LYS A 1 80 ? -11.219 -0.056 32.238 1.00 66.56 80 LYS A C 1
ATOM 609 O O . LYS A 1 80 ? -11.246 0.523 33.321 1.00 66.56 80 LYS A O 1
ATOM 614 N N . SER A 1 81 ? -12.164 -0.903 31.829 1.00 56.56 81 SER A N 1
ATOM 615 C CA . SER A 1 81 ? -13.288 -1.405 32.632 1.00 56.56 81 SER A CA 1
ATOM 616 C C . SER A 1 81 ? -13.047 -2.853 33.024 1.00 56.56 81 SER A C 1
ATOM 618 O O . SER A 1 81 ? -13.694 -3.253 34.014 1.00 56.56 81 SER A O 1
#

Organism: NCBI:txid1478

Foldseek 3Di:
DVVLLVVCVVPDVVQFPDKAQWAWDADCDDPPRHRPIDIQRQDDDPPDRGNHPDGGDDMDTDTDPVVSVVVVVVVVVVVVD

Mean predicted aligned error: 8.32 Å

Secondary structure (DSSP, 8-state):
-HHHHHHHHHH-GGGEEEEEEEEEEE--SSSTTTTPEEEE-----TTS-TTTTPPP-EEEEEE-HHHHHHHHHHHHHHHT-